Protein AF-A0A672LSN7-F1 (afdb_monomer_lite)

Structure (mmCIF, N/CA/C/O backbone):
data_AF-A0A672LSN7-F1
#
_entry.id   AF-A0A672LSN7-F1
#
loop_
_atom_site.group_PDB
_atom_site.id
_atom_site.type_symbol
_atom_site.label_atom_id
_atom_site.label_alt_id
_atom_site.label_comp_id
_atom_site.label_asym_id
_atom_site.label_entity_id
_atom_site.label_seq_id
_atom_site.pdbx_PDB_ins_code
_atom_site.Cartn_x
_atom_site.Cartn_y
_atom_site.Cartn_z
_atom_site.occupancy
_atom_site.B_iso_or_equiv
_atom_site.auth_seq_id
_atom_site.auth_comp_id
_atom_site.auth_asym_id
_atom_site.auth_atom_id
_atom_site.pdbx_PDB_model_num
ATOM 1 N N . MET A 1 1 ? 23.674 -27.737 15.387 1.00 43.03 1 MET A N 1
ATOM 2 C CA . MET A 1 1 ? 23.517 -27.872 13.922 1.00 43.03 1 MET A CA 1
ATOM 3 C C . MET A 1 1 ? 22.033 -27.801 13.593 1.00 43.03 1 MET A C 1
ATOM 5 O O . MET A 1 1 ? 21.253 -28.206 14.443 1.00 43.03 1 MET A O 1
ATOM 9 N N . SER A 1 2 ? 21.695 -27.262 12.414 1.00 40.03 2 SER A N 1
ATOM 10 C CA . SER A 1 2 ? 20.352 -26.879 11.919 1.00 40.03 2 SER A CA 1
ATOM 11 C C . SER A 1 2 ? 19.923 -25.435 12.223 1.00 40.03 2 SER A C 1
ATOM 13 O O . SER A 1 2 ? 18.971 -25.170 12.947 1.00 40.03 2 SER A O 1
ATOM 15 N N . PHE A 1 3 ? 20.646 -24.497 11.601 1.00 44.53 3 PHE A N 1
ATOM 16 C CA . PHE A 1 3 ? 20.202 -23.128 11.332 1.00 44.53 3 PHE A CA 1
ATOM 17 C C . PHE A 1 3 ? 19.372 -23.117 10.040 1.00 44.53 3 PHE A C 1
ATOM 19 O O . PHE A 1 3 ? 19.885 -22.812 8.970 1.00 44.53 3 PHE A O 1
ATOM 26 N N . PHE A 1 4 ? 18.094 -23.462 10.141 1.00 50.75 4 PHE A N 1
ATOM 27 C CA . PHE A 1 4 ? 17.097 -23.093 9.134 1.00 50.75 4 PHE A CA 1
ATOM 28 C C . PHE A 1 4 ? 15.963 -22.331 9.814 1.00 50.75 4 PHE A C 1
ATOM 30 O O . PHE A 1 4 ? 14.798 -22.708 9.779 1.00 50.75 4 PHE A O 1
ATOM 37 N N . SER A 1 5 ? 16.331 -21.215 10.443 1.00 44.34 5 SER A N 1
ATOM 38 C CA . SER A 1 5 ? 15.415 -20.107 10.694 1.00 44.34 5 SER A CA 1
ATOM 39 C C . SER A 1 5 ? 15.250 -19.315 9.393 1.00 44.34 5 SER A C 1
ATOM 41 O O . SER A 1 5 ? 15.702 -18.172 9.305 1.00 44.34 5 SER A O 1
ATOM 43 N N . PHE A 1 6 ? 14.676 -19.936 8.356 1.00 51.81 6 PHE A N 1
ATOM 44 C CA . PHE A 1 6 ? 14.272 -19.227 7.142 1.00 51.81 6 PHE A CA 1
ATOM 45 C C . PHE A 1 6 ? 13.161 -18.235 7.510 1.00 51.81 6 PHE A C 1
ATOM 47 O O . PHE A 1 6 ? 11.973 -18.501 7.352 1.00 51.81 6 PHE A O 1
ATOM 54 N N . GLY A 1 7 ? 13.559 -17.090 8.066 1.00 54.16 7 GLY A N 1
ATOM 55 C CA . GLY A 1 7 ? 12.747 -15.886 8.055 1.00 54.16 7 GLY A CA 1
ATOM 56 C C . GLY A 1 7 ? 12.421 -15.542 6.605 1.00 54.16 7 GLY A C 1
ATOM 57 O O . GLY A 1 7 ? 13.180 -15.912 5.706 1.00 54.16 7 GLY A O 1
ATOM 58 N N . GLN A 1 8 ? 11.270 -14.896 6.395 1.00 54.69 8 GLN A N 1
ATOM 59 C CA . GLN A 1 8 ? 10.720 -14.534 5.084 1.00 54.69 8 GLN A CA 1
ATOM 60 C C . GLN A 1 8 ? 11.826 -14.223 4.062 1.00 54.69 8 GLN A C 1
ATOM 62 O O . GLN A 1 8 ? 12.512 -13.207 4.134 1.00 54.69 8 GLN A O 1
ATOM 67 N N . THR A 1 9 ? 12.043 -15.150 3.129 1.00 60.34 9 THR A N 1
ATOM 68 C CA . THR A 1 9 ? 13.150 -15.098 2.157 1.00 60.34 9 THR A CA 1
ATOM 69 C C . THR A 1 9 ? 12.884 -14.072 1.045 1.00 60.34 9 THR A C 1
ATOM 71 O O . THR A 1 9 ? 13.786 -13.691 0.295 1.00 60.34 9 THR A O 1
ATOM 74 N N . ALA A 1 10 ? 11.646 -13.582 0.968 1.00 63.28 10 ALA A N 1
ATOM 75 C CA . ALA A 1 10 ? 11.199 -12.555 0.047 1.00 63.28 10 ALA A CA 1
ATOM 76 C C . ALA A 1 10 ? 10.211 -11.616 0.749 1.00 63.28 10 ALA A C 1
ATOM 78 O O . ALA A 1 10 ? 9.225 -12.067 1.333 1.00 63.28 10 ALA A O 1
ATOM 79 N N . GLU A 1 11 ? 10.472 -10.318 0.659 1.00 71.00 11 GLU A N 1
ATOM 80 C CA . GLU A 1 11 ? 9.495 -9.275 0.948 1.00 71.00 11 GLU A CA 1
ATOM 81 C C . GLU A 1 11 ? 8.797 -8.896 -0.361 1.00 71.00 11 GLU A C 1
ATOM 83 O O . GLU A 1 11 ? 9.446 -8.702 -1.395 1.00 71.00 11 GLU A O 1
ATOM 88 N N . ILE A 1 12 ? 7.469 -8.819 -0.320 1.00 78.06 12 ILE A N 1
ATOM 89 C CA . ILE A 1 12 ? 6.646 -8.408 -1.455 1.00 78.06 12 ILE A CA 1
ATOM 90 C C . ILE A 1 12 ? 5.975 -7.096 -1.074 1.00 78.06 12 ILE A C 1
ATOM 92 O O . ILE A 1 12 ? 5.155 -7.056 -0.157 1.00 78.06 12 ILE A O 1
ATOM 96 N N . ASP A 1 13 ? 6.291 -6.035 -1.807 1.00 82.00 13 ASP A N 1
ATOM 97 C CA . ASP A 1 13 ? 5.665 -4.731 -1.638 1.00 82.00 13 ASP A CA 1
ATOM 98 C C . ASP A 1 13 ? 4.792 -4.430 -2.849 1.00 82.00 13 ASP A C 1
ATOM 100 O O . ASP A 1 13 ? 5.257 -4.410 -3.993 1.00 82.00 13 ASP A O 1
ATOM 104 N N . ILE A 1 14 ? 3.519 -4.151 -2.592 1.00 83.81 14 ILE A N 1
ATOM 105 C CA . ILE A 1 14 ? 2.560 -3.749 -3.616 1.00 83.81 14 ILE A CA 1
ATOM 106 C C . ILE A 1 14 ? 2.377 -2.239 -3.503 1.00 83.81 14 ILE A C 1
ATOM 108 O O . ILE A 1 14 ? 1.876 -1.738 -2.498 1.00 83.81 14 ILE A O 1
ATOM 112 N N . VAL A 1 15 ? 2.785 -1.509 -4.539 1.00 82.88 15 VAL A N 1
ATOM 113 C CA . VAL A 1 15 ? 2.654 -0.051 -4.606 1.00 82.88 15 VAL A CA 1
ATOM 114 C C . VAL A 1 15 ? 1.629 0.292 -5.674 1.00 82.88 15 VAL A C 1
ATOM 116 O O . VAL A 1 15 ? 1.824 -0.013 -6.848 1.00 82.88 15 VAL A O 1
ATOM 119 N N . LEU A 1 16 ? 0.527 0.923 -5.278 1.00 84.81 16 LEU A N 1
ATOM 120 C CA . LEU A 1 16 ? -0.472 1.427 -6.220 1.00 84.81 16 LEU A CA 1
ATOM 121 C C . LEU A 1 16 ? 0.049 2.698 -6.895 1.00 84.81 16 LEU A C 1
ATOM 123 O O . LEU A 1 16 ? 0.646 3.542 -6.229 1.00 84.81 16 LEU A O 1
ATOM 127 N N . ASN A 1 17 ? -0.218 2.862 -8.191 1.00 81.62 17 ASN A N 1
ATOM 128 C CA . ASN A 1 17 ? 0.214 4.057 -8.928 1.00 81.62 17 ASN A CA 1
ATOM 129 C C . ASN A 1 17 ? -0.449 5.334 -8.386 1.00 81.62 17 ASN A C 1
ATOM 131 O O . ASN A 1 17 ? 0.176 6.386 -8.330 1.00 81.62 17 ASN A O 1
ATOM 135 N N . ASP A 1 18 ? -1.686 5.214 -7.905 1.00 81.94 18 ASP A N 1
ATOM 136 C CA . ASP A 1 18 ? -2.474 6.336 -7.387 1.00 81.94 18 ASP A CA 1
ATOM 137 C C . ASP A 1 18 ? -2.443 6.408 -5.846 1.00 81.94 18 ASP A C 1
ATOM 139 O O . ASP A 1 18 ? -3.357 6.941 -5.214 1.00 81.94 18 ASP A O 1
ATOM 143 N N . ALA A 1 19 ? -1.430 5.818 -5.199 1.00 74.31 19 ALA A N 1
ATOM 144 C CA . ALA A 1 19 ? -1.373 5.706 -3.737 1.00 74.31 19 ALA A CA 1
ATOM 145 C C . ALA A 1 19 ? -1.375 7.064 -3.000 1.00 74.31 19 ALA A C 1
ATOM 147 O O . ALA A 1 19 ? -1.788 7.124 -1.839 1.00 74.31 19 ALA A O 1
ATOM 148 N N . GLU A 1 20 ? -0.915 8.137 -3.649 1.00 70.94 20 GLU A N 1
ATOM 149 C CA . GLU A 1 20 ? -0.832 9.483 -3.063 1.00 70.94 20 GLU A CA 1
ATOM 150 C C . GLU A 1 20 ? -2.139 10.275 -3.183 1.00 70.94 20 GLU A C 1
ATOM 152 O O . GLU A 1 20 ? -2.469 11.068 -2.303 1.00 70.94 20 GLU A O 1
ATOM 157 N N . THR A 1 21 ? -2.910 10.042 -4.245 1.00 74.44 21 THR A N 1
ATOM 158 C CA . THR A 1 21 ? -4.149 10.775 -4.542 1.00 74.44 21 THR A CA 1
ATOM 159 C C . THR A 1 21 ? -5.406 10.023 -4.095 1.00 74.44 21 THR A C 1
ATOM 161 O O . THR A 1 21 ? -6.476 10.627 -3.980 1.00 74.44 21 THR A O 1
ATOM 164 N N . ARG A 1 22 ? -5.306 8.716 -3.805 1.00 74.12 22 ARG A N 1
ATOM 165 C CA . ARG A 1 22 ? -6.446 7.888 -3.385 1.00 74.12 22 ARG A CA 1
ATOM 166 C C . ARG A 1 22 ? -6.868 8.107 -1.937 1.00 74.12 22 ARG A C 1
ATOM 168 O O . ARG A 1 22 ? -6.062 8.243 -1.014 1.00 74.12 22 ARG A O 1
ATOM 175 N N . LYS A 1 23 ? -8.184 8.012 -1.726 1.00 82.31 23 LYS A N 1
ATOM 176 C CA . LYS A 1 23 ? -8.794 8.018 -0.395 1.00 82.31 23 LYS A CA 1
ATOM 177 C C . LYS A 1 23 ? -8.442 6.740 0.364 1.00 82.31 23 LYS A C 1
ATOM 179 O O . LYS A 1 23 ? -8.559 5.630 -0.157 1.00 82.31 23 LYS A O 1
ATOM 184 N N . LYS A 1 24 ? -8.057 6.922 1.626 1.00 86.12 24 LYS A N 1
ATOM 185 C CA . LYS A 1 24 ? -7.864 5.840 2.592 1.00 86.12 24 LYS A CA 1
ATOM 186 C C . LYS A 1 24 ? -9.052 5.813 3.541 1.00 86.12 24 LYS A C 1
ATOM 188 O O . LYS A 1 24 ? -9.455 6.862 4.041 1.00 86.12 24 LYS A O 1
ATOM 193 N N . VAL A 1 25 ? -9.599 4.632 3.783 1.00 85.06 25 VAL A N 1
ATOM 194 C CA . VAL A 1 25 ? -10.708 4.4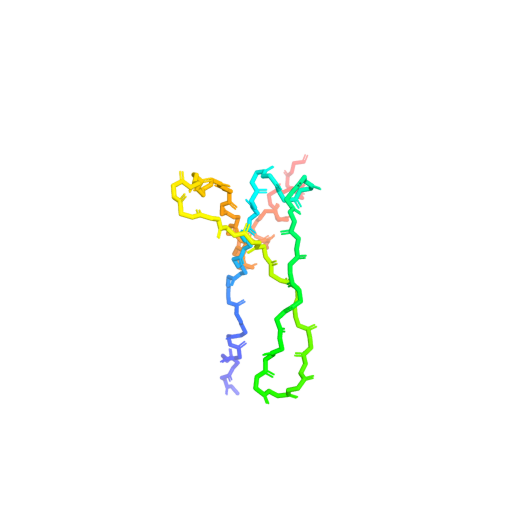20 4.716 1.00 85.06 25 VAL A CA 1
ATOM 195 C C . VAL A 1 25 ? -10.185 3.682 5.937 1.00 85.06 25 VAL A C 1
ATOM 197 O O . VAL A 1 25 ? -9.385 2.755 5.817 1.00 85.06 25 VAL A O 1
ATOM 200 N N . GLU A 1 26 ? -10.622 4.120 7.117 1.00 83.50 26 GLU A N 1
ATOM 201 C CA . GLU A 1 26 ? -10.381 3.384 8.355 1.00 83.50 26 GLU A CA 1
ATOM 202 C C . GLU A 1 26 ? -11.309 2.172 8.394 1.00 83.50 26 GLU A C 1
ATOM 204 O O . GLU A 1 26 ? -12.529 2.318 8.479 1.00 83.50 26 GLU A O 1
ATOM 209 N N . HIS A 1 27 ? -10.728 0.978 8.350 1.00 83.44 27 HIS A N 1
ATOM 210 C CA . HIS A 1 27 ? -11.444 -0.261 8.592 1.00 83.44 27 HIS A CA 1
ATOM 211 C C . HIS A 1 27 ? -11.050 -0.790 9.968 1.00 83.44 27 HIS A C 1
ATOM 213 O O . HIS A 1 27 ? -9.866 -0.892 10.296 1.00 83.44 27 HIS A O 1
ATOM 219 N N . LYS A 1 28 ? -12.055 -1.080 10.795 1.00 81.75 28 LYS A N 1
ATOM 220 C CA . LYS A 1 28 ? -11.833 -1.732 12.083 1.00 81.75 28 LYS A CA 1
ATOM 221 C C . LYS A 1 28 ? -11.677 -3.225 11.836 1.00 81.75 28 LYS A C 1
ATOM 223 O O . LYS A 1 28 ? -12.633 -3.867 11.414 1.00 81.75 28 LYS A O 1
ATOM 228 N N . THR A 1 29 ? -10.490 -3.746 12.095 1.00 76.00 29 THR A N 1
ATOM 229 C CA . THR A 1 29 ? -10.217 -5.183 12.121 1.00 76.00 29 THR A CA 1
ATOM 230 C C . THR A 1 29 ? -10.825 -5.814 13.381 1.00 76.00 29 THR A C 1
ATOM 232 O O . THR A 1 29 ? -11.120 -5.114 14.354 1.00 76.00 29 THR A O 1
ATOM 235 N N . GLU A 1 30 ? -11.050 -7.133 13.368 1.00 76.31 30 GLU A N 1
ATOM 236 C CA . GLU A 1 30 ? -11.699 -7.870 14.474 1.00 76.31 30 GLU A CA 1
ATOM 237 C C . GLU A 1 30 ? -10.973 -7.711 15.821 1.00 76.31 30 GLU A C 1
ATOM 239 O O . GLU A 1 30 ? -11.617 -7.671 16.866 1.00 76.31 30 GLU A O 1
ATOM 244 N N . ASP A 1 31 ? -9.656 -7.492 15.801 1.00 78.25 31 ASP A N 1
ATOM 245 C CA . ASP A 1 31 ? -8.830 -7.183 16.978 1.00 78.25 31 ASP A CA 1
ATOM 246 C C . ASP A 1 31 ? -9.035 -5.761 17.550 1.00 78.25 31 ASP A C 1
ATOM 248 O O . ASP A 1 31 ? -8.313 -5.328 18.450 1.00 78.25 31 ASP A O 1
ATOM 252 N N . GLY A 1 32 ? -9.975 -4.979 17.012 1.00 78.69 32 GLY A N 1
ATOM 253 C CA . GLY A 1 32 ? -10.241 -3.600 17.437 1.00 78.69 32 GLY A CA 1
ATOM 254 C C . GLY A 1 32 ? -9.204 -2.580 16.954 1.00 78.69 32 GLY A C 1
ATOM 255 O O . GLY A 1 32 ? -9.297 -1.395 17.293 1.00 78.69 32 GLY A O 1
ATOM 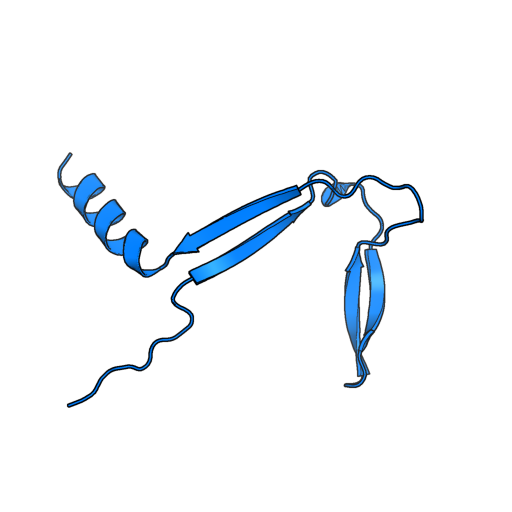256 N N . LYS A 1 33 ? -8.233 -3.010 16.139 1.00 79.81 33 LYS A N 1
ATOM 257 C CA . LYS A 1 33 ? -7.266 -2.126 15.484 1.00 79.81 33 LYS A CA 1
ATOM 258 C C . LYS A 1 33 ? -7.934 -1.388 14.326 1.00 79.81 33 LYS A C 1
ATOM 260 O O . LYS A 1 33 ? -8.867 -1.873 13.692 1.00 79.81 33 LYS A O 1
ATOM 265 N N . LYS A 1 34 ? -7.498 -0.152 14.099 1.00 81.25 34 LYS A N 1
ATOM 266 C CA . LYS A 1 34 ? -7.935 0.662 12.964 1.00 81.25 34 LYS A CA 1
ATOM 267 C C . LYS A 1 34 ? -6.831 0.656 11.927 1.00 81.25 34 LYS A C 1
ATOM 269 O O . LYS A 1 34 ? -5.832 1.352 12.102 1.00 81.25 34 LYS A O 1
ATOM 274 N N . ASP A 1 35 ? -7.043 -0.083 10.853 1.00 82.75 35 ASP A N 1
ATOM 275 C CA . ASP A 1 35 ? -6.124 -0.123 9.729 1.00 82.75 35 ASP A CA 1
ATOM 276 C C . ASP A 1 35 ? -6.668 0.737 8.586 1.00 82.75 35 ASP A C 1
ATOM 278 O O . ASP A 1 35 ? -7.876 0.837 8.354 1.00 82.75 35 ASP A O 1
ATOM 282 N N . LYS A 1 36 ? -5.763 1.437 7.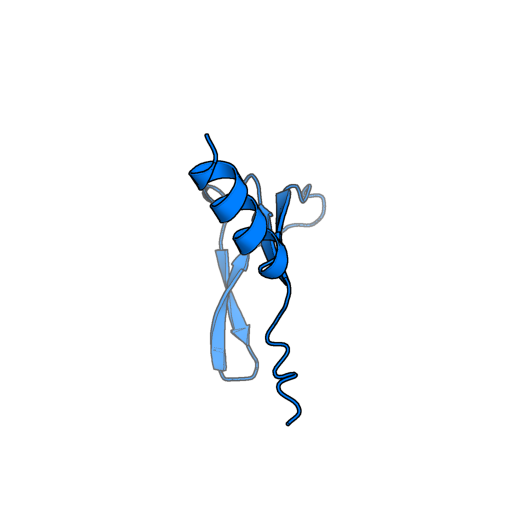901 1.00 84.88 36 LYS A N 1
ATOM 283 C CA . LYS A 1 36 ? -6.111 2.314 6.780 1.00 84.88 36 LYS A CA 1
ATOM 284 C C . LYS A 1 36 ? -5.900 1.560 5.479 1.00 84.88 36 LYS A C 1
ATOM 286 O O . LYS A 1 36 ? -4.760 1.301 5.104 1.00 84.88 36 LYS A O 1
ATOM 291 N N . TYR A 1 37 ? -6.987 1.287 4.769 1.00 85.00 37 TYR A N 1
ATOM 292 C CA . TYR A 1 37 ? 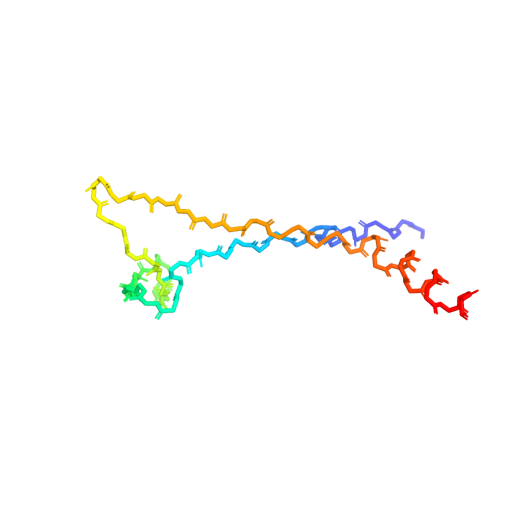-6.955 0.627 3.465 1.00 85.00 37 TYR A CA 1
ATOM 293 C C . TYR A 1 37 ? -7.320 1.600 2.349 1.00 85.00 37 TYR A C 1
ATOM 295 O O . TYR A 1 37 ? -8.014 2.595 2.572 1.00 85.00 37 TYR A O 1
ATOM 303 N N . PHE A 1 38 ? -6.842 1.321 1.140 1.00 85.94 38 PHE A N 1
ATOM 304 C CA . PHE A 1 38 ? -7.242 2.063 -0.052 1.00 85.94 38 PHE A CA 1
ATOM 305 C C . PHE A 1 38 ? -8.682 1.705 -0.426 1.00 85.94 38 PHE A C 1
ATOM 307 O O . PHE A 1 38 ? -9.037 0.528 -0.461 1.00 85.94 38 PHE A O 1
ATOM 314 N N . LEU A 1 39 ? -9.504 2.721 -0.685 1.00 85.00 39 LEU A N 1
ATOM 315 C CA . LEU A 1 39 ? -10.881 2.533 -1.132 1.00 85.00 39 LEU A CA 1
ATOM 316 C C . LEU A 1 39 ? -10.923 2.374 -2.652 1.00 85.00 39 LEU A C 1
ATOM 318 O O . LEU A 1 39 ? -10.313 3.169 -3.369 1.00 85.00 39 LEU A O 1
ATOM 322 N N . PHE A 1 40 ? -11.677 1.377 -3.108 1.00 84.38 40 PHE A N 1
ATOM 323 C CA . PHE A 1 40 ? -11.965 1.136 -4.516 1.00 84.38 40 PHE A CA 1
ATOM 324 C C . PHE A 1 40 ? -13.476 1.080 -4.723 1.00 84.38 40 PHE A C 1
ATOM 326 O O . PHE A 1 40 ? -14.186 0.470 -3.919 1.00 84.38 40 PHE A O 1
ATOM 333 N N . TYR A 1 41 ? -13.952 1.716 -5.788 1.00 83.88 41 TYR A N 1
ATOM 334 C CA . TYR A 1 41 ? -15.341 1.624 -6.237 1.00 83.88 41 TYR A CA 1
ATOM 335 C C . TYR A 1 41 ? -15.474 0.645 -7.407 1.00 83.88 41 TYR A C 1
ATOM 337 O O . TYR A 1 41 ? -14.501 0.335 -8.097 1.00 83.88 41 TYR A O 1
ATOM 345 N N . ASP A 1 42 ? -16.692 0.154 -7.627 1.00 82.25 42 ASP A N 1
ATOM 346 C CA . ASP A 1 42 ? -16.983 -0.741 -8.745 1.00 82.25 42 ASP A CA 1
ATOM 347 C C . ASP A 1 42 ? -16.717 -0.038 -10.090 1.00 82.25 42 ASP A C 1
ATOM 349 O O . ASP A 1 42 ? -17.103 1.115 -10.290 1.00 82.25 42 ASP A O 1
ATOM 353 N N . GLY A 1 43 ? -16.003 -0.718 -10.988 1.00 85.25 43 GLY A N 1
ATOM 354 C CA . GLY A 1 43 ? -15.529 -0.173 -12.266 1.00 85.25 43 GLY A CA 1
ATOM 355 C C . GLY A 1 43 ? -14.194 0.591 -12.229 1.00 85.25 43 GLY A C 1
ATOM 356 O O . GLY A 1 43 ? -13.704 0.987 -13.288 1.00 85.25 43 GLY A O 1
ATOM 357 N N . GLU A 1 44 ? -13.560 0.787 -11.067 1.00 81.31 44 GLU A N 1
ATOM 358 C CA . GLU A 1 44 ? -12.236 1.421 -11.002 1.00 81.31 44 GLU A CA 1
ATOM 359 C C . GLU A 1 44 ? -11.110 0.467 -11.425 1.00 81.31 44 GLU A C 1
ATOM 361 O O . GLU A 1 44 ? -11.027 -0.684 -10.996 1.00 81.31 44 GLU A O 1
ATOM 366 N N . THR A 1 45 ? -10.171 0.966 -12.234 1.00 81.06 45 THR A N 1
ATOM 367 C CA . THR A 1 45 ? -8.984 0.189 -12.609 1.00 81.06 45 THR A CA 1
ATOM 368 C C . THR A 1 45 ? -7.986 0.153 -11.451 1.00 81.06 45 THR A C 1
ATOM 370 O O . THR A 1 45 ? -7.506 1.189 -10.977 1.00 81.06 45 THR A O 1
ATOM 373 N N . VAL A 1 46 ? -7.643 -1.055 -11.006 1.00 84.56 46 VAL A N 1
ATOM 374 C CA . VAL A 1 46 ? -6.581 -1.288 -10.023 1.00 84.56 46 VAL A CA 1
ATOM 375 C C . VAL A 1 46 ? -5.273 -1.487 -10.778 1.00 84.56 46 VAL A C 1
ATOM 377 O O . VAL A 1 46 ? -5.067 -2.516 -11.416 1.00 84.56 46 VAL A O 1
ATOM 380 N N . SER A 1 47 ? -4.387 -0.491 -10.724 1.00 82.44 47 SER A N 1
ATOM 381 C CA . SER A 1 47 ? -3.050 -0.582 -11.316 1.00 82.44 47 SER A CA 1
ATOM 382 C C . SER A 1 47 ? -1.973 -0.264 -10.284 1.00 82.44 47 SER A C 1
ATOM 384 O O . SER A 1 47 ? -2.119 0.617 -9.431 1.00 82.44 47 SER A O 1
ATOM 386 N N . GLY A 1 48 ? -0.880 -1.012 -10.344 1.00 84.94 48 GLY A N 1
ATOM 387 C CA . GLY A 1 48 ? 0.223 -0.857 -9.418 1.00 84.94 48 GLY A CA 1
ATOM 388 C C . GLY A 1 48 ? 1.435 -1.653 -9.855 1.00 84.94 48 GLY A C 1
ATOM 389 O O . GLY A 1 48 ? 1.409 -2.401 -10.834 1.00 84.94 48 GLY A O 1
ATOM 390 N N . LYS A 1 49 ? 2.510 -1.477 -9.104 1.00 86.62 49 LYS A N 1
ATOM 391 C CA . LYS A 1 49 ? 3.769 -2.172 -9.283 1.00 86.62 49 LYS A CA 1
ATOM 392 C C . LYS A 1 49 ? 3.990 -3.114 -8.111 1.00 86.62 49 LYS A C 1
ATOM 394 O O . LYS A 1 49 ? 3.855 -2.723 -6.953 1.00 86.62 49 LYS A O 1
ATOM 399 N N . VAL A 1 50 ? 4.366 -4.346 -8.429 1.00 83.62 50 VAL A N 1
ATOM 400 C CA . VAL A 1 50 ? 4.794 -5.333 -7.439 1.00 83.62 50 VAL A CA 1
ATOM 401 C C . VAL A 1 50 ? 6.315 -5.318 -7.399 1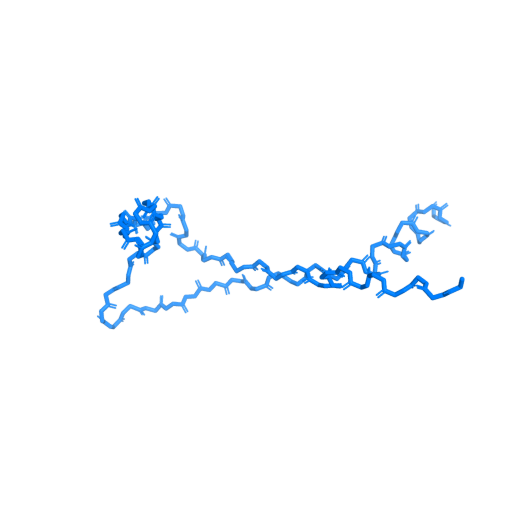.00 83.62 50 VAL A C 1
ATOM 403 O O . VAL A 1 50 ? 6.973 -5.612 -8.397 1.00 83.62 50 VAL A O 1
ATOM 406 N N . ASN A 1 51 ? 6.874 -4.940 -6.256 1.00 79.19 51 ASN A N 1
ATOM 407 C CA . ASN A 1 51 ? 8.304 -4.990 -6.010 1.00 79.19 51 ASN A CA 1
ATOM 408 C C . ASN A 1 51 ? 8.603 -6.234 -5.175 1.00 79.19 51 ASN A C 1
ATOM 410 O O . ASN A 1 51 ? 8.148 -6.350 -4.042 1.00 79.19 51 ASN A O 1
ATOM 414 N N . ASN A 1 52 ? 9.393 -7.146 -5.734 1.00 74.06 52 ASN A N 1
ATOM 415 C CA . ASN A 1 52 ? 9.852 -8.334 -5.026 1.00 74.06 52 ASN A CA 1
ATOM 416 C C . ASN A 1 52 ? 11.280 -8.087 -4.541 1.00 74.06 52 ASN A C 1
ATOM 418 O O . ASN A 1 52 ? 12.209 -8.007 -5.351 1.00 74.06 52 ASN A O 1
ATOM 422 N N . ARG A 1 53 ? 11.468 -7.952 -3.229 1.00 66.19 53 ARG A N 1
ATOM 423 C CA . ARG A 1 53 ? 12.791 -7.885 -2.606 1.00 66.19 53 ARG A CA 1
ATOM 424 C C . ARG A 1 53 ? 13.148 -9.264 -2.065 1.00 66.19 53 ARG A C 1
ATOM 426 O O . ARG A 1 53 ? 12.746 -9.647 -0.973 1.00 66.19 53 ARG A O 1
ATOM 433 N N . PHE A 1 54 ? 13.931 -10.012 -2.836 1.00 62.97 54 PHE A N 1
ATOM 434 C CA . PHE A 1 54 ? 14.526 -11.264 -2.370 1.00 62.97 54 PHE A CA 1
ATOM 435 C C . PHE A 1 54 ? 15.754 -10.959 -1.510 1.00 62.97 54 PHE A C 1
ATOM 437 O O . PHE A 1 54 ? 16.733 -10.375 -1.989 1.00 62.97 54 PHE A O 1
ATOM 444 N N . SER A 1 55 ? 15.722 -11.346 -0.234 1.00 59.38 55 SER A N 1
ATOM 445 C CA . SER A 1 55 ? 16.811 -11.022 0.694 1.00 59.38 55 SER A CA 1
ATOM 446 C C . SER A 1 55 ? 18.088 -11.817 0.377 1.00 59.38 55 SER A C 1
ATOM 448 O O . SER A 1 55 ? 19.187 -11.268 0.484 1.00 59.38 55 SER A O 1
ATOM 450 N N . GLU A 1 56 ? 17.967 -13.042 -0.153 1.00 56.59 56 GLU A N 1
ATOM 451 C CA . GLU A 1 56 ? 19.114 -13.869 -0.568 1.00 56.59 56 GLU A CA 1
ATOM 452 C C . GLU A 1 56 ? 19.954 -13.236 -1.694 1.00 56.59 56 GLU A C 1
ATOM 454 O O . GLU A 1 56 ? 21.183 -13.348 -1.690 1.00 56.59 56 GLU A O 1
ATOM 459 N N . MET A 1 57 ? 19.337 -12.493 -2.623 1.00 48.28 57 MET A N 1
ATOM 460 C CA . MET A 1 57 ? 20.047 -11.846 -3.742 1.00 48.28 57 MET A CA 1
ATOM 461 C C . MET A 1 57 ? 20.783 -10.555 -3.353 1.00 48.28 57 MET A C 1
ATOM 463 O O . MET A 1 57 ? 21.689 -10.117 -4.070 1.00 48.28 57 MET A O 1
ATOM 467 N N . SER A 1 58 ? 20.457 -9.955 -2.205 1.00 52.94 58 SER A N 1
ATOM 468 C CA . SER A 1 58 ? 21.089 -8.708 -1.746 1.00 52.94 58 SER A CA 1
ATOM 469 C C . SER A 1 58 ? 22.584 -8.889 -1.447 1.00 52.94 58 SER A C 1
ATOM 471 O O . SER A 1 58 ? 23.383 -7.970 -1.650 1.00 52.94 58 SER A O 1
ATOM 473 N N . ARG A 1 59 ? 22.999 -10.099 -1.040 1.00 57.09 59 ARG A N 1
ATOM 474 C CA . ARG A 1 59 ? 24.408 -10.416 -0.763 1.00 57.09 59 ARG A CA 1
ATOM 475 C C . ARG A 1 59 ? 25.248 -10.471 -2.046 1.00 57.09 59 ARG A C 1
ATOM 477 O O . ARG A 1 59 ? 26.347 -9.922 -2.063 1.00 57.09 59 ARG A O 1
ATOM 484 N N . LEU A 1 60 ? 24.712 -11.034 -3.133 1.00 55.97 60 LEU A N 1
ATOM 485 C CA . LEU A 1 60 ? 25.377 -11.098 -4.445 1.00 55.97 60 LEU A CA 1
ATOM 486 C C . LEU A 1 60 ? 25.569 -9.709 -5.072 1.00 55.97 60 LEU A C 1
ATOM 488 O O . LEU A 1 60 ? 26.664 -9.398 -5.531 1.00 55.97 60 LEU A O 1
ATOM 492 N N . GLN A 1 61 ? 24.560 -8.836 -5.005 1.00 59.19 61 GLN A N 1
ATOM 493 C CA . GLN A 1 61 ? 24.663 -7.447 -5.485 1.00 59.19 61 GLN A CA 1
ATOM 494 C C . GLN A 1 61 ? 25.756 -6.654 -4.746 1.00 59.19 61 GLN A C 1
ATOM 496 O O . GLN A 1 61 ? 26.497 -5.885 -5.358 1.00 59.19 61 GLN A O 1
ATOM 501 N N . SER A 1 62 ? 25.893 -6.858 -3.429 1.00 60.06 62 SER A N 1
ATOM 502 C CA . SER A 1 62 ? 26.939 -6.195 -2.635 1.00 60.06 62 SER A CA 1
ATOM 503 C C . SER A 1 62 ? 28.355 -6.673 -2.976 1.00 60.06 62 SER A C 1
ATOM 505 O O . SER A 1 62 ? 29.302 -5.893 -2.884 1.00 60.06 62 SER A O 1
ATOM 507 N N . LEU A 1 63 ? 28.502 -7.936 -3.393 1.00 59.25 63 LEU A N 1
ATOM 508 C CA . LEU A 1 63 ? 29.781 -8.501 -3.821 1.00 59.25 63 LEU A CA 1
ATOM 509 C C . LEU A 1 63 ? 30.159 -8.020 -5.225 1.00 59.25 63 LEU A C 1
ATOM 511 O O . LEU A 1 63 ? 31.310 -7.657 -5.439 1.00 59.25 63 LEU A O 1
ATOM 515 N N . VAL A 1 64 ? 29.191 -7.921 -6.142 1.00 65.94 64 VAL A N 1
ATOM 516 C CA . VAL A 1 64 ? 29.414 -7.357 -7.485 1.00 65.94 64 VAL A CA 1
ATOM 517 C C . VAL A 1 64 ? 29.823 -5.881 -7.405 1.00 65.94 64 VAL A C 1
ATOM 519 O O . VAL A 1 64 ? 30.775 -5.481 -8.063 1.00 65.94 64 VAL A O 1
ATOM 522 N N . LYS A 1 65 ? 29.183 -5.075 -6.543 1.00 64.25 65 LYS A N 1
ATOM 523 C CA . LYS A 1 65 ? 29.538 -3.651 -6.360 1.00 64.25 65 LYS A CA 1
ATOM 524 C C . LYS A 1 65 ? 30.886 -3.406 -5.677 1.00 64.25 65 LYS A C 1
ATOM 526 O O . LYS A 1 65 ? 31.403 -2.305 -5.785 1.00 64.25 65 LYS A O 1
ATOM 531 N N . LYS A 1 66 ? 31.429 -4.380 -4.943 1.00 64.88 66 LYS A N 1
ATOM 532 C CA . LYS A 1 66 ? 32.770 -4.283 -4.337 1.00 64.88 66 LYS A CA 1
ATOM 533 C C . LYS A 1 66 ? 33.893 -4.707 -5.285 1.00 64.88 6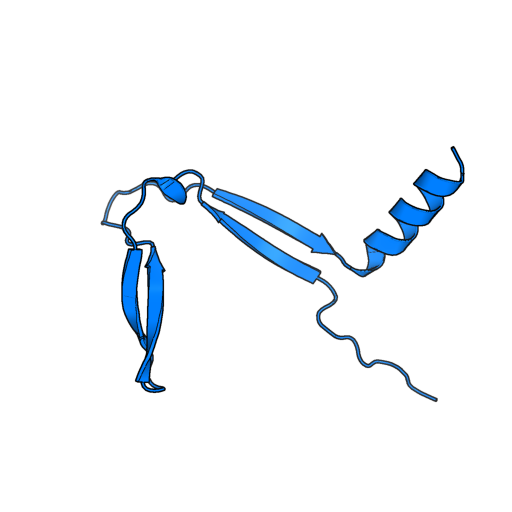6 LYS A C 1
ATOM 535 O O . LYS A 1 66 ? 35.053 -4.497 -4.952 1.00 64.88 66 LYS A O 1
ATOM 540 N N . ALA A 1 67 ? 33.557 -5.342 -6.405 1.00 60.00 67 ALA A N 1
ATOM 541 C CA . ALA A 1 67 ? 34.516 -5.853 -7.379 1.00 60.00 67 ALA A CA 1
ATOM 542 C C . ALA A 1 67 ? 34.707 -4.928 -8.600 1.00 60.00 67 ALA A C 1
ATOM 544 O O . ALA A 1 67 ? 35.486 -5.274 -9.486 1.00 60.00 67 ALA A O 1
ATOM 545 N N . ALA A 1 68 ? 34.009 -3.788 -8.645 1.00 49.28 68 ALA A N 1
ATOM 546 C CA . ALA A 1 68 ? 34.157 -2.720 -9.636 1.00 49.28 68 ALA A CA 1
ATOM 547 C C . ALA A 1 68 ? 34.742 -1.472 -8.965 1.00 49.28 68 ALA A C 1
ATOM 549 O O . ALA A 1 68 ? 35.550 -0.786 -9.626 1.00 49.28 68 ALA A O 1
#

Organism: Sinocyclocheilus grahami (NCBI:txid75366)

Sequence (68 aa):
MSFFSFGQTAEIDIVLNDAETRKKVEHKTEDGKKDKYFLFYDGETVSGKVNNRFSEMSRLQSLVKKAA

Radius of gyration: 18.67 Å; chains: 1; bounding box: 52×39×30 Å

Foldseek 3Di:
DDPPPPDPQKDKDKAWPCNPVFDWDFDQDPVRDTDTDTDDDPPDDTDTDIDIDGPVCVVVVVVVVVVD

Secondary structure (DSSP, 8-state):
--------SEEEEEEETTTTTSPEEEEE-TTS-EEEEE---TT----EEEEEEEHHHHHHHHHHHH--

InterPro domains:
  IPR014752 Arrestin-like, C-terminal domain superfamily [G3DSA:2.60.40.640] (2-64)
  IPR028934 Vacuolar protein sorting protein 26 related [PF03643] (6-61)
  IPR028934 Vacuolar protein sorting protein 26 related [PTHR12233] (1-59)

pLDDT: mean 71.45, std 13.56, range [40.03, 86.62]